Protein AF-A0A6I9W6Y2-F1 (afdb_monomer)

Solvent-accessible surface area (backbone atoms only — not comparable to full-atom values): 7248 Å² total; per-residue (Å²): 134,81,75,56,53,58,71,51,74,44,62,61,86,91,44,76,78,43,76,50,68,44,82,65,49,72,80,79,50,64,68,58,51,54,48,47,52,52,54,49,50,50,53,52,50,54,53,52,50,51,54,52,51,51,54,63,72,55,72,71,85,79,82,89,78,87,81,91,81,78,90,84,89,76,90,76,89,77,83,85,83,83,90,82,88,83,86,88,86,89,77,82,88,87,75,91,82,87,85,89,88,133

Sequence (102 aa):
MNASGVRVKIYDGEKCIHEHEATRSNGDDLKTLMQNLRDMQSNVNDFLTVLVQQRDASGGAQSNSIAQTASQSISSDSDSIEEDGEEDDKTEANETQTNPKK

Organism: NCBI:txid144034

Structure (mmCIF, N/CA/C/O backbone):
data_AF-A0A6I9W6Y2-F1
#
_entry.id   AF-A0A6I9W6Y2-F1
#
loop_
_atom_site.group_PDB
_atom_site.id
_atom_site.type_symbol
_atom_site.label_atom_id
_atom_site.label_alt_id
_atom_site.label_comp_id
_atom_site.label_asym_id
_atom_site.label_entity_id
_atom_site.label_seq_id
_atom_site.pdbx_PDB_ins_code
_atom_site.Cartn_x
_atom_site.Cartn_y
_atom_site.Cartn_z
_atom_site.occupancy
_atom_site.B_iso_or_equiv
_atom_site.auth_seq_id
_atom_site.auth_comp_id
_atom_site.auth_asym_id
_atom_site.auth_atom_id
_atom_site.pdbx_PDB_model_num
ATOM 1 N N . MET A 1 1 ? -3.508 -9.114 -23.227 1.00 42.16 1 MET A N 1
ATOM 2 C CA . MET A 1 1 ? -2.306 -8.593 -22.542 1.00 42.16 1 MET A CA 1
ATOM 3 C C . MET A 1 1 ? -2.554 -8.711 -21.052 1.00 42.16 1 MET A C 1
ATOM 5 O O . MET A 1 1 ? -3.461 -8.054 -20.554 1.00 42.16 1 MET A O 1
ATOM 9 N N . ASN A 1 2 ? -1.835 -9.606 -20.376 1.00 53.03 2 ASN A N 1
ATOM 10 C CA . ASN A 1 2 ? -1.940 -9.770 -18.929 1.00 53.03 2 ASN A CA 1
ATOM 11 C C . ASN A 1 2 ? -1.145 -8.638 -18.291 1.00 53.03 2 ASN A C 1
ATOM 13 O O . ASN A 1 2 ? 0.057 -8.529 -18.503 1.00 53.03 2 ASN A O 1
ATOM 17 N N . ALA A 1 3 ? -1.834 -7.743 -17.599 1.00 53.97 3 ALA A N 1
ATOM 18 C CA . ALA A 1 3 ? -1.185 -6.649 -16.911 1.00 53.97 3 ALA A CA 1
ATOM 19 C C . ALA A 1 3 ? -0.708 -7.126 -15.539 1.00 53.97 3 ALA A C 1
ATOM 21 O O . ALA A 1 3 ? -1.523 -7.497 -14.693 1.00 53.97 3 ALA A O 1
ATOM 22 N N . SER A 1 4 ? 0.603 -7.102 -15.336 1.00 63.28 4 SER A N 1
ATOM 23 C CA . SER A 1 4 ? 1.251 -7.458 -14.078 1.00 63.28 4 SER A CA 1
ATOM 24 C C . SER A 1 4 ? 1.281 -6.222 -13.176 1.00 63.28 4 SER A C 1
ATOM 26 O O . SER A 1 4 ? 2.171 -5.383 -13.278 1.00 63.28 4 SER A O 1
ATOM 28 N N . GLY A 1 5 ? 0.257 -6.059 -12.340 1.00 75.38 5 GLY A N 1
ATOM 29 C CA . GLY A 1 5 ? 0.208 -5.044 -11.283 1.00 75.38 5 GLY A 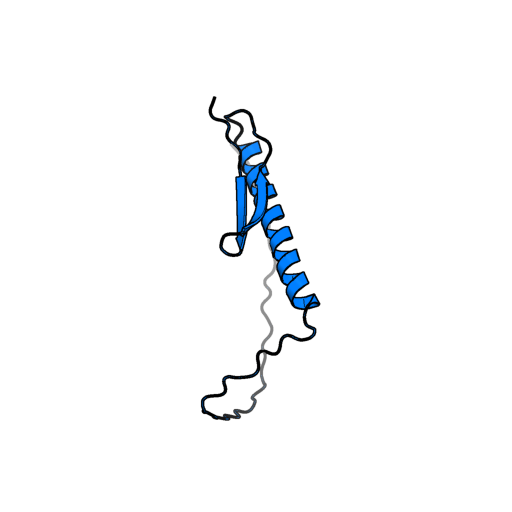CA 1
ATOM 30 C C . GLY A 1 5 ? 0.124 -5.707 -9.911 1.00 75.38 5 GLY A C 1
ATOM 31 O O . GLY A 1 5 ? -0.444 -6.792 -9.786 1.00 75.38 5 GLY A O 1
ATOM 32 N N . VAL A 1 6 ? 0.681 -5.063 -8.883 1.00 85.44 6 VAL A N 1
ATOM 33 C CA . VAL A 1 6 ? 0.537 -5.507 -7.488 1.00 85.44 6 VAL A CA 1
ATOM 34 C C . VAL A 1 6 ? -0.609 -4.725 -6.868 1.00 85.44 6 VAL A C 1
ATOM 36 O O . VAL A 1 6 ? -0.589 -3.497 -6.871 1.00 85.44 6 VAL A O 1
ATOM 39 N N . ARG A 1 7 ? -1.601 -5.429 -6.324 1.00 92.06 7 ARG A N 1
ATOM 40 C CA . ARG A 1 7 ? -2.711 -4.825 -5.588 1.00 92.06 7 ARG A CA 1
ATOM 41 C C . ARG A 1 7 ? -2.763 -5.396 -4.181 1.00 92.06 7 ARG A C 1
ATOM 43 O O . ARG A 1 7 ? -2.711 -6.611 -4.011 1.00 92.06 7 ARG A O 1
ATOM 50 N N . VAL A 1 8 ? -2.932 -4.519 -3.200 1.00 94.69 8 VAL A N 1
ATOM 51 C CA . VAL A 1 8 ? -3.180 -4.878 -1.805 1.00 94.69 8 VAL A CA 1
ATOM 52 C C . VAL A 1 8 ? -4.509 -4.290 -1.362 1.00 94.69 8 VAL A C 1
ATOM 54 O O . VAL A 1 8 ? -4.854 -3.159 -1.701 1.00 94.69 8 VAL A O 1
ATOM 57 N N . LYS A 1 9 ? -5.258 -5.083 -0.597 1.00 97.12 9 LYS A N 1
ATOM 58 C CA . LYS A 1 9 ? -6.457 -4.655 0.116 1.00 97.12 9 LYS A CA 1
ATOM 59 C C . LYS A 1 9 ? -6.344 -5.113 1.565 1.00 97.12 9 LYS A C 1
ATOM 61 O O . LYS A 1 9 ? -6.055 -6.284 1.799 1.00 97.12 9 LYS A O 1
ATOM 66 N N . ILE A 1 10 ? -6.584 -4.214 2.513 1.00 96.81 10 ILE A N 1
ATOM 67 C CA . ILE A 1 10 ? -6.651 -4.523 3.946 1.00 96.81 10 ILE A CA 1
ATOM 68 C C . ILE A 1 10 ? -8.102 -4.358 4.383 1.00 96.81 10 ILE A C 1
ATOM 70 O O . ILE A 1 10 ? -8.757 -3.367 4.042 1.00 96.81 10 ILE A O 1
ATOM 74 N N . TYR A 1 11 ? -8.598 -5.347 5.118 1.00 97.12 11 TYR A N 1
ATOM 75 C CA . TYR A 1 11 ? -9.968 -5.390 5.604 1.00 97.12 11 TYR A CA 1
ATOM 76 C C . TYR A 1 11 ? -10.001 -5.387 7.129 1.00 97.12 11 TYR A C 1
ATOM 78 O O . TYR A 1 11 ? -9.165 -6.018 7.772 1.00 97.12 11 TYR A O 1
ATOM 86 N N . ASP A 1 12 ? -11.004 -4.708 7.672 1.00 94.94 12 ASP A N 1
ATOM 87 C CA . ASP A 1 12 ? -11.467 -4.869 9.046 1.00 94.94 12 ASP A CA 1
ATOM 88 C C . ASP A 1 12 ? -12.835 -5.563 8.995 1.00 94.94 12 ASP A C 1
ATOM 90 O O . ASP A 1 12 ? -13.836 -4.981 8.558 1.00 94.94 12 ASP A O 1
ATOM 94 N N . GLY A 1 13 ? -12.846 -6.860 9.312 1.00 96.06 13 GLY A N 1
ATOM 95 C CA . GLY A 1 13 ? -13.980 -7.740 9.033 1.00 96.06 13 GLY A CA 1
ATOM 96 C C . GLY A 1 13 ? -14.315 -7.771 7.537 1.00 96.06 13 GLY A C 1
ATOM 97 O O . GLY A 1 13 ? -13.503 -8.192 6.717 1.00 96.06 13 GLY A O 1
ATOM 98 N N . GLU A 1 14 ? -15.515 -7.310 7.179 1.00 96.69 14 GLU A N 1
ATOM 99 C CA . GLU A 1 14 ? -15.993 -7.233 5.788 1.00 96.69 14 GLU A CA 1
ATOM 100 C C . GLU A 1 14 ? -15.683 -5.885 5.111 1.00 96.69 14 GLU A C 1
ATOM 102 O O . GLU A 1 14 ? -15.854 -5.728 3.900 1.00 96.69 14 GLU A O 1
ATOM 107 N N . LYS A 1 15 ? -15.224 -4.885 5.872 1.00 96.62 15 LYS A N 1
ATOM 108 C CA . LYS A 1 15 ? -15.002 -3.528 5.368 1.00 96.62 15 LYS A CA 1
ATOM 109 C C . LYS A 1 15 ? -13.579 -3.378 4.841 1.00 96.62 15 LYS A C 1
ATOM 111 O O . LYS A 1 15 ? -12.623 -3.539 5.592 1.00 96.62 15 LYS A O 1
ATOM 116 N N . CYS A 1 16 ? -13.422 -2.996 3.572 1.00 96.81 16 CYS A N 1
ATOM 117 C CA . CYS A 1 16 ? -12.117 -2.599 3.039 1.00 96.81 16 CYS A CA 1
ATOM 118 C C . CYS A 1 16 ? -11.729 -1.233 3.620 1.00 96.81 16 CYS A C 1
ATOM 120 O O . CYS A 1 16 ? -12.423 -0.241 3.391 1.00 96.81 16 CYS A O 1
ATOM 122 N N . ILE A 1 17 ? -10.649 -1.195 4.398 1.00 96.69 17 ILE A N 1
ATOM 123 C CA . ILE A 1 17 ? -10.156 0.020 5.064 1.00 96.69 17 ILE A CA 1
ATOM 124 C C . ILE A 1 17 ? -8.930 0.615 4.368 1.00 96.69 17 ILE A C 1
ATOM 126 O O . ILE A 1 17 ? -8.595 1.770 4.613 1.00 96.69 17 ILE A O 1
ATOM 130 N N . HIS A 1 18 ? -8.288 -0.154 3.485 1.00 96.88 18 HIS A N 1
ATOM 131 C CA . HIS A 1 18 ? -7.168 0.289 2.659 1.00 96.88 18 HIS A CA 1
ATOM 132 C C . HIS A 1 18 ? -7.153 -0.482 1.345 1.00 96.88 18 HIS A C 1
ATOM 134 O O . HIS A 1 18 ? -7.252 -1.709 1.348 1.00 96.88 18 HIS A O 1
ATOM 140 N N . GLU A 1 19 ? -6.988 0.219 0.230 1.00 96.12 19 GLU A N 1
ATOM 141 C CA . GLU A 1 19 ? -6.728 -0.377 -1.079 1.00 96.12 19 GLU A CA 1
ATOM 142 C C . GLU A 1 19 ? -5.630 0.427 -1.767 1.00 96.12 19 GLU A C 1
ATOM 144 O O . GLU A 1 19 ? -5.709 1.651 -1.872 1.00 96.12 19 GLU A O 1
ATOM 149 N N . HIS A 1 20 ? -4.610 -0.276 -2.248 1.00 94.00 20 HIS A N 1
ATOM 150 C CA . HIS A 1 20 ? -3.531 0.320 -3.016 1.00 94.00 20 HIS A CA 1
ATOM 151 C C . HIS A 1 20 ? -3.175 -0.583 -4.196 1.00 94.00 20 HIS A C 1
ATOM 153 O O . HIS A 1 20 ? -3.053 -1.801 -4.056 1.00 94.00 20 HIS A O 1
ATOM 159 N N . GLU A 1 21 ? -3.014 0.013 -5.374 1.00 91.44 21 GLU A N 1
ATOM 160 C CA . GLU A 1 21 ? -2.562 -0.671 -6.584 1.00 91.44 21 GLU A CA 1
ATOM 161 C C . GLU A 1 21 ? -1.328 0.050 -7.118 1.00 91.44 21 GLU A C 1
ATOM 163 O O . GLU A 1 21 ? -1.369 1.248 -7.394 1.00 91.44 21 GLU A O 1
ATOM 168 N N . ALA A 1 22 ? -0.234 -0.693 -7.262 1.00 86.38 22 ALA A N 1
ATOM 169 C CA . ALA A 1 22 ? 0.971 -0.192 -7.896 1.00 86.38 22 ALA A CA 1
ATOM 170 C C . ALA A 1 22 ? 0.741 -0.034 -9.403 1.00 86.38 22 ALA A C 1
ATOM 172 O O . ALA A 1 22 ? 0.100 -0.876 -10.044 1.00 86.38 22 ALA A O 1
ATOM 173 N N . THR A 1 23 ? 1.308 1.028 -9.978 1.00 78.75 23 THR A N 1
ATOM 174 C CA . THR A 1 23 ? 1.230 1.304 -11.414 1.00 78.75 23 THR A CA 1
ATOM 175 C C . THR A 1 23 ? 1.691 0.088 -12.217 1.00 78.75 23 THR A C 1
ATOM 177 O O . THR A 1 23 ? 2.771 -0.463 -11.990 1.00 78.75 23 THR A O 1
ATOM 180 N N . ARG A 1 24 ? 0.857 -0.332 -13.174 1.00 74.50 24 ARG A N 1
ATOM 181 C CA . ARG A 1 24 ? 1.141 -1.463 -14.064 1.00 74.50 24 ARG A CA 1
ATOM 182 C C . ARG A 1 24 ? 2.421 -1.204 -14.852 1.00 74.50 24 ARG A C 1
ATOM 184 O O . ARG A 1 24 ? 2.517 -0.199 -15.555 1.00 74.50 24 ARG A O 1
ATOM 191 N N . SER A 1 25 ? 3.369 -2.134 -14.777 1.00 67.25 25 SER A N 1
ATOM 192 C CA . SER A 1 25 ? 4.511 -2.161 -15.686 1.00 67.25 25 SER A CA 1
ATOM 193 C C . SER A 1 25 ? 4.172 -2.975 -16.934 1.00 67.25 25 SER A C 1
ATOM 195 O O . SER A 1 25 ? 3.347 -3.893 -16.900 1.00 67.25 25 SER A O 1
ATOM 197 N N . ASN A 1 26 ? 4.794 -2.628 -18.064 1.00 70.31 26 ASN A N 1
ATOM 198 C CA . ASN A 1 26 ? 4.750 -3.495 -19.237 1.00 70.31 26 ASN A CA 1
ATOM 199 C C . ASN A 1 26 ? 5.500 -4.802 -18.929 1.00 70.31 26 ASN A C 1
ATOM 201 O O . ASN A 1 26 ? 6.517 -4.803 -18.238 1.00 70.31 26 ASN A O 1
ATOM 205 N N . GLY A 1 27 ? 4.938 -5.904 -19.427 1.00 62.94 27 GLY A N 1
ATOM 206 C CA . GLY A 1 27 ? 4.878 -7.216 -18.775 1.00 62.94 27 GLY A CA 1
ATOM 207 C C . GLY A 1 27 ? 6.149 -8.001 -18.444 1.00 62.94 27 GLY A C 1
ATOM 208 O O . GLY A 1 27 ? 5.977 -9.125 -18.002 1.00 62.94 27 GLY A O 1
ATOM 209 N N . ASP A 1 28 ? 7.365 -7.464 -18.564 1.00 67.12 28 ASP A N 1
ATOM 210 C CA . ASP A 1 28 ? 8.604 -8.236 -18.337 1.00 67.12 28 ASP A CA 1
ATOM 211 C C . ASP A 1 28 ? 9.690 -7.477 -17.550 1.00 67.12 28 ASP A C 1
ATOM 213 O O . ASP A 1 28 ? 10.862 -7.855 -17.560 1.00 67.12 28 ASP A O 1
ATOM 217 N N . ASP A 1 29 ? 9.337 -6.403 -16.838 1.00 83.69 29 ASP A N 1
ATOM 218 C CA . ASP A 1 29 ? 10.310 -5.688 -16.008 1.00 83.69 29 ASP A CA 1
ATOM 219 C C . ASP A 1 29 ? 10.312 -6.185 -14.552 1.00 83.69 29 ASP A C 1
ATOM 221 O O . ASP A 1 29 ? 9.606 -5.661 -13.682 1.00 83.69 29 ASP A O 1
ATOM 225 N N . LEU A 1 30 ? 11.157 -7.187 -14.281 1.00 86.06 30 LEU A N 1
ATOM 226 C CA . LEU A 1 30 ? 11.407 -7.702 -12.931 1.00 86.06 30 LEU A CA 1
ATOM 227 C C . LEU A 1 30 ? 11.889 -6.603 -11.975 1.00 86.06 30 LEU A C 1
ATOM 229 O O . LEU A 1 30 ? 11.536 -6.621 -10.797 1.00 86.06 30 LEU A O 1
ATOM 233 N N . LYS A 1 31 ? 12.676 -5.633 -12.457 1.00 87.25 31 LYS A N 1
ATOM 234 C CA . LYS A 1 31 ? 13.181 -4.544 -11.614 1.00 87.25 31 LYS A CA 1
ATOM 235 C C . LYS A 1 31 ? 12.025 -3.671 -11.138 1.00 87.25 31 LYS A C 1
ATOM 237 O O . LYS A 1 31 ? 11.947 -3.376 -9.947 1.00 87.25 31 LYS A O 1
ATOM 242 N N . THR A 1 32 ? 11.112 -3.315 -12.039 1.00 86.31 32 THR A N 1
ATOM 243 C CA . THR A 1 32 ? 9.908 -2.561 -11.668 1.00 86.31 32 THR A CA 1
ATOM 244 C C . THR A 1 32 ? 8.992 -3.373 -10.758 1.00 86.31 32 THR A C 1
ATOM 246 O O . THR A 1 32 ? 8.484 -2.829 -9.783 1.00 86.31 32 THR A O 1
ATOM 249 N N . LEU A 1 33 ? 8.827 -4.681 -10.986 1.00 86.94 33 LEU A N 1
ATOM 250 C CA . LEU A 1 33 ? 8.047 -5.525 -10.074 1.00 86.94 33 LEU A CA 1
ATOM 251 C C . LEU A 1 33 ? 8.643 -5.540 -8.659 1.00 86.94 33 LEU A C 1
ATOM 253 O O . LEU A 1 33 ? 7.921 -5.350 -7.684 1.00 86.94 33 LEU A O 1
ATOM 257 N N . MET A 1 34 ? 9.957 -5.729 -8.541 1.00 90.44 34 MET A N 1
ATOM 258 C CA . MET A 1 34 ? 10.646 -5.723 -7.249 1.00 90.44 34 MET A CA 1
ATOM 259 C C . MET A 1 34 ? 10.528 -4.372 -6.542 1.00 90.44 34 MET A C 1
ATOM 261 O O . MET A 1 34 ? 10.365 -4.340 -5.323 1.00 90.44 34 MET A O 1
ATOM 265 N N . GLN A 1 35 ? 10.590 -3.268 -7.288 1.00 89.56 35 GLN A N 1
ATOM 266 C CA . GLN A 1 35 ? 10.374 -1.938 -6.726 1.00 89.56 35 GLN A CA 1
ATOM 267 C C . GLN A 1 35 ? 8.931 -1.772 -6.238 1.00 89.56 35 GLN A C 1
ATOM 269 O O . GLN A 1 35 ? 8.727 -1.450 -5.074 1.00 89.56 35 GLN A O 1
ATOM 274 N N . ASN A 1 36 ? 7.947 -2.114 -7.072 1.00 89.38 36 ASN A N 1
ATOM 275 C CA . ASN A 1 36 ? 6.529 -2.065 -6.716 1.00 89.38 36 ASN A CA 1
ATOM 276 C C . ASN A 1 36 ? 6.218 -2.888 -5.457 1.00 89.38 36 ASN A C 1
ATOM 278 O O . ASN A 1 36 ? 5.410 -2.470 -4.634 1.00 89.38 36 ASN A O 1
ATOM 282 N N . LEU A 1 37 ? 6.857 -4.050 -5.285 1.00 91.38 37 LEU A N 1
ATOM 283 C CA . LEU A 1 37 ? 6.700 -4.875 -4.085 1.00 91.38 37 LEU A CA 1
ATOM 284 C C . LEU A 1 37 ? 7.268 -4.197 -2.831 1.00 91.38 37 LEU A C 1
ATOM 286 O O . LEU A 1 37 ? 6.624 -4.239 -1.785 1.00 91.38 37 LEU A O 1
ATOM 290 N N . ARG A 1 38 ? 8.439 -3.556 -2.925 1.00 94.12 38 ARG A N 1
ATOM 291 C CA . ARG A 1 38 ? 9.031 -2.804 -1.804 1.00 94.12 38 ARG A CA 1
ATOM 292 C C . ARG A 1 38 ? 8.188 -1.590 -1.439 1.00 94.12 38 ARG A C 1
ATOM 294 O O . ARG A 1 38 ? 7.916 -1.379 -0.264 1.00 94.12 38 ARG A O 1
ATOM 301 N N . ASP A 1 39 ? 7.732 -0.844 -2.439 1.00 92.06 39 ASP A N 1
ATOM 302 C CA . ASP A 1 39 ? 6.883 0.331 -2.234 1.00 92.06 39 ASP A CA 1
ATOM 303 C C . ASP A 1 39 ? 5.561 -0.071 -1.574 1.00 92.06 39 ASP A C 1
ATOM 305 O O . ASP A 1 39 ? 5.117 0.558 -0.615 1.00 92.06 39 ASP A O 1
ATOM 309 N N . MET A 1 40 ? 4.968 -1.177 -2.030 1.00 93.44 40 MET A N 1
ATOM 310 C CA . MET A 1 40 ? 3.758 -1.733 -1.434 1.00 93.44 40 MET A CA 1
ATOM 311 C C . MET A 1 40 ? 3.987 -2.181 0.014 1.00 93.44 40 MET A C 1
ATOM 313 O O . MET A 1 40 ? 3.146 -1.929 0.873 1.00 93.44 40 MET A O 1
ATOM 317 N N . GLN A 1 41 ? 5.125 -2.816 0.306 1.00 95.75 41 GLN A N 1
ATOM 318 C CA . GLN A 1 41 ? 5.488 -3.208 1.667 1.00 95.75 41 GLN A CA 1
ATOM 319 C C . GLN A 1 41 ? 5.602 -1.987 2.588 1.00 95.75 41 GLN A C 1
ATOM 321 O O . GLN A 1 41 ? 5.016 -1.988 3.669 1.00 95.75 41 GLN A O 1
ATOM 326 N N . SER A 1 42 ? 6.319 -0.944 2.162 1.00 96.94 42 SER A N 1
ATOM 327 C CA . SER A 1 42 ? 6.416 0.310 2.913 1.00 96.94 42 SER A CA 1
ATOM 328 C C . SER A 1 42 ? 5.042 0.941 3.125 1.00 96.94 42 SER A C 1
ATOM 330 O O . SER A 1 42 ? 4.700 1.268 4.254 1.00 96.94 42 SER A O 1
ATOM 332 N N . ASN A 1 43 ? 4.209 1.010 2.083 1.00 95.94 43 ASN A N 1
ATOM 333 C CA . ASN A 1 43 ? 2.863 1.573 2.173 1.00 95.94 43 ASN A CA 1
ATOM 334 C C . ASN A 1 43 ? 1.968 0.838 3.186 1.00 95.94 43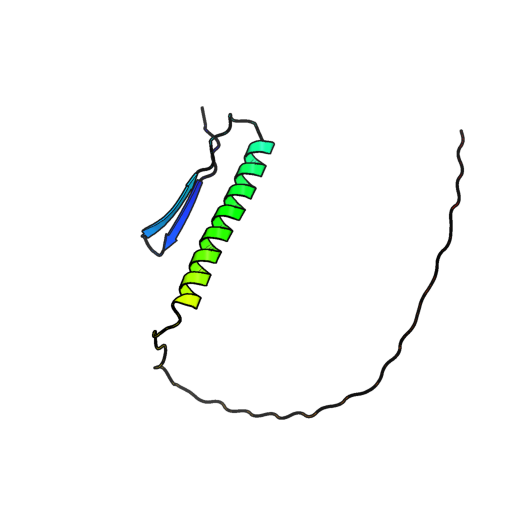 ASN A C 1
ATOM 336 O O . ASN A 1 43 ? 1.257 1.475 3.963 1.00 95.94 43 ASN A O 1
ATOM 340 N N . VAL A 1 44 ? 2.011 -0.498 3.194 1.00 97.06 44 VAL A N 1
ATOM 341 C CA . VAL A 1 44 ? 1.278 -1.315 4.171 1.00 97.06 44 VAL A CA 1
ATOM 342 C C . VAL A 1 44 ? 1.800 -1.069 5.583 1.00 97.06 44 VAL A C 1
ATOM 344 O O . VAL A 1 44 ? 0.999 -0.896 6.498 1.00 97.06 44 VAL A O 1
ATOM 347 N N . ASN A 1 45 ? 3.121 -1.027 5.765 1.00 98.00 45 ASN A N 1
ATOM 348 C CA . ASN A 1 45 ? 3.720 -0.764 7.069 1.00 98.00 45 ASN A CA 1
ATOM 349 C C . ASN A 1 45 ? 3.313 0.610 7.601 1.00 98.00 45 ASN A C 1
ATOM 351 O O . ASN A 1 45 ? 2.828 0.689 8.724 1.00 98.00 45 ASN A O 1
ATOM 355 N N . ASP A 1 46 ? 3.425 1.658 6.785 1.00 97.44 46 ASP A N 1
ATOM 356 C CA . ASP A 1 46 ? 3.036 3.018 7.161 1.00 97.44 46 ASP A CA 1
ATOM 357 C C . ASP A 1 46 ? 1.561 3.072 7.577 1.00 97.44 46 ASP A C 1
ATOM 359 O O . ASP A 1 46 ? 1.220 3.630 8.622 1.00 97.44 46 ASP A O 1
ATOM 363 N N . PHE A 1 47 ? 0.679 2.432 6.801 1.00 97.25 47 PHE A N 1
ATOM 364 C CA . PHE A 1 47 ? -0.745 2.363 7.117 1.00 97.25 47 PHE A CA 1
ATOM 365 C C . PHE A 1 47 ? -1.009 1.661 8.458 1.00 97.25 47 PHE A C 1
ATOM 367 O O . PHE A 1 47 ? -1.729 2.190 9.307 1.00 97.25 47 PHE A O 1
ATOM 374 N N . LEU A 1 48 ? -0.408 0.490 8.682 1.00 96.38 48 LEU A N 1
ATOM 375 C CA . LEU A 1 48 ? -0.569 -0.252 9.935 1.00 96.38 48 LEU A CA 1
ATOM 376 C C . LEU A 1 48 ? 0.028 0.506 11.128 1.00 96.38 48 LEU A C 1
ATOM 378 O O . LEU A 1 48 ? -0.572 0.519 12.201 1.00 96.38 48 LEU A O 1
ATOM 382 N N . THR A 1 49 ? 1.165 1.180 10.947 1.00 97.50 49 THR A N 1
ATOM 383 C CA . THR A 1 49 ? 1.765 2.044 11.968 1.00 97.50 49 THR A CA 1
ATOM 384 C C . THR A 1 49 ? 0.815 3.170 12.363 1.00 97.50 49 THR A C 1
ATOM 386 O O . THR A 1 49 ? 0.618 3.395 13.557 1.00 97.50 49 THR A O 1
ATOM 389 N N . VAL A 1 50 ? 0.165 3.829 11.398 1.00 96.44 50 VAL A N 1
ATOM 390 C CA . VAL A 1 50 ? -0.846 4.860 11.683 1.00 96.44 50 VAL A CA 1
ATOM 391 C C . VAL A 1 50 ? -2.017 4.283 12.482 1.00 96.44 50 VAL A C 1
ATOM 393 O O . VAL A 1 50 ? -2.458 4.913 13.441 1.00 96.44 50 VAL A O 1
ATOM 396 N N . LEU A 1 51 ? -2.504 3.084 12.147 1.00 94.62 51 LEU A N 1
ATOM 397 C CA . LEU A 1 51 ? -3.592 2.448 12.901 1.00 94.62 51 LEU A CA 1
ATOM 398 C C . LEU A 1 51 ? -3.206 2.145 14.355 1.00 94.62 51 LEU A C 1
ATOM 400 O O . LEU A 1 51 ? -4.000 2.386 15.265 1.00 94.62 51 LEU A O 1
ATOM 404 N N . VAL A 1 52 ? -1.989 1.647 14.588 1.00 93.88 52 VAL A N 1
ATOM 405 C CA . VAL A 1 52 ? -1.482 1.390 15.946 1.00 93.88 52 VAL A CA 1
ATOM 406 C C . VAL A 1 52 ? -1.361 2.699 16.726 1.00 93.88 52 VAL A C 1
ATOM 408 O O . VAL A 1 52 ? -1.887 2.807 17.831 1.00 93.88 52 VAL A O 1
ATOM 411 N N . GLN A 1 53 ? -0.774 3.733 16.122 1.00 94.75 53 GLN A N 1
ATOM 412 C CA . GLN A 1 53 ? -0.634 5.044 16.759 1.00 94.75 53 GLN A CA 1
ATOM 413 C C . GLN A 1 53 ? -1.986 5.678 17.103 1.00 94.75 53 GLN A C 1
ATOM 415 O O . GLN A 1 53 ? -2.131 6.269 18.170 1.00 94.75 53 GLN A O 1
ATOM 420 N N . GLN A 1 54 ? -2.994 5.546 16.235 1.00 90.88 54 GLN A N 1
ATOM 421 C CA . GLN A 1 54 ? -4.348 6.030 16.516 1.00 90.88 54 GLN A CA 1
ATOM 422 C C . GLN A 1 54 ? -4.986 5.302 17.702 1.00 90.88 54 GLN A C 1
ATOM 424 O O . GLN A 1 54 ? -5.670 5.938 18.503 1.00 90.88 54 GLN A O 1
ATOM 429 N N . ARG A 1 55 ? -4.750 3.994 17.850 1.00 88.00 55 ARG A N 1
ATOM 430 C CA . ARG A 1 55 ? -5.223 3.227 19.009 1.00 88.00 55 ARG A CA 1
ATOM 431 C C . ARG A 1 55 ? -4.587 3.727 20.305 1.00 88.00 55 ARG A C 1
ATOM 433 O O . ARG A 1 55 ? -5.305 3.941 21.279 1.00 88.00 55 ARG A O 1
ATOM 440 N N . ASP A 1 56 ? -3.276 3.937 20.301 1.00 82.31 56 ASP A N 1
ATOM 441 C CA . ASP A 1 56 ? -2.534 4.365 21.490 1.00 82.31 56 ASP A CA 1
ATOM 442 C C . ASP A 1 56 ? -2.859 5.821 21.867 1.00 82.31 56 ASP A C 1
ATOM 444 O O . ASP A 1 56 ? -3.032 6.143 23.043 1.00 82.31 56 ASP A O 1
ATOM 448 N N . ALA A 1 57 ? -3.048 6.696 20.873 1.00 74.12 57 ALA A N 1
ATOM 449 C CA . ALA A 1 57 ? -3.503 8.074 21.073 1.00 74.12 57 ALA A CA 1
ATOM 450 C C . ALA A 1 57 ? -4.975 8.161 21.519 1.00 74.12 57 ALA A C 1
ATOM 452 O O . ALA A 1 57 ? -5.357 9.092 22.227 1.00 74.12 57 ALA A O 1
ATOM 453 N N . SER A 1 58 ? -5.799 7.177 21.147 1.00 71.50 58 SER A N 1
ATOM 454 C CA . SER A 1 58 ? -7.184 7.031 21.608 1.00 71.50 58 SER A CA 1
ATOM 455 C C . SER A 1 58 ? -7.289 6.405 23.010 1.00 71.50 58 SER A C 1
ATOM 457 O O . SER A 1 58 ? -8.396 6.091 23.453 1.00 71.50 58 SER A O 1
ATOM 459 N N . GLY A 1 59 ? -6.172 6.254 23.738 1.00 59.78 59 GLY A N 1
ATOM 460 C CA . GLY A 1 59 ? -6.067 5.753 25.116 1.00 59.78 59 GLY A CA 1
ATOM 461 C C . GLY A 1 59 ? -6.740 6.608 26.205 1.00 59.78 59 GLY A C 1
ATOM 462 O O . GLY A 1 59 ? -6.277 6.635 27.342 1.00 59.78 59 GLY A O 1
ATOM 463 N N . GLY A 1 60 ? -7.842 7.290 25.891 1.00 57.16 60 GLY A N 1
ATOM 464 C CA . GLY A 1 60 ? -8.759 7.894 26.849 1.00 57.16 60 GLY A CA 1
ATOM 465 C C . GLY A 1 60 ? -10.108 7.175 26.818 1.00 57.16 60 GLY A C 1
ATOM 466 O O . GLY A 1 60 ? -10.929 7.448 25.952 1.00 57.16 60 GLY A O 1
ATOM 467 N N . ALA A 1 61 ? -10.347 6.306 27.803 1.00 53.44 61 ALA A N 1
ATOM 468 C CA . ALA A 1 61 ? -11.639 5.688 28.128 1.00 53.44 61 ALA A CA 1
ATOM 469 C C . ALA A 1 61 ? -12.180 4.595 27.178 1.00 53.44 61 ALA A C 1
ATOM 471 O O . ALA A 1 61 ? -13.276 4.706 26.636 1.00 53.44 61 ALA A O 1
ATOM 472 N N . GLN A 1 62 ? -11.516 3.437 27.125 1.00 53.66 62 GLN A N 1
ATOM 473 C CA . GLN A 1 62 ? -12.257 2.175 27.011 1.00 53.66 62 GLN A CA 1
ATOM 474 C C . GLN A 1 62 ? -11.773 1.184 28.068 1.00 53.66 62 GLN A C 1
ATOM 476 O O . GLN A 1 62 ? -10.744 0.523 27.960 1.00 53.66 62 GLN A O 1
ATOM 481 N N . SER A 1 63 ? -12.540 1.183 29.153 1.00 47.78 63 SER A N 1
ATOM 482 C CA . SER A 1 63 ? -12.478 0.273 30.282 1.00 47.78 63 SER A CA 1
ATOM 483 C C . SER A 1 63 ? -12.611 -1.179 29.810 1.00 47.78 63 SER A C 1
ATOM 485 O O . SER A 1 63 ? -13.712 -1.627 29.510 1.00 47.78 63 SER A O 1
ATOM 487 N N . ASN A 1 64 ? -11.510 -1.930 29.805 1.00 49.38 64 ASN A N 1
ATOM 488 C CA . ASN A 1 64 ? -11.547 -3.391 29.893 1.00 49.38 64 ASN A CA 1
ATOM 489 C C . ASN A 1 64 ? -11.355 -3.793 31.362 1.00 49.38 64 ASN A C 1
ATOM 491 O O . ASN A 1 64 ? -10.378 -4.431 31.740 1.00 49.38 64 ASN A O 1
ATOM 495 N N . SER A 1 65 ? -12.298 -3.371 32.205 1.00 49.81 65 SER A N 1
ATOM 496 C CA . SER A 1 65 ? -12.544 -3.961 33.518 1.00 49.81 65 SER A CA 1
ATOM 497 C C . SER A 1 65 ? -13.922 -4.609 33.469 1.00 49.81 65 SER A C 1
ATOM 499 O O . SER A 1 65 ? -14.921 -3.903 33.360 1.00 49.81 65 SER A O 1
ATOM 501 N N . ILE A 1 66 ? -13.939 -5.944 33.458 1.00 51.00 66 ILE A N 1
ATOM 502 C CA . ILE A 1 66 ? -14.815 -6.872 34.201 1.00 51.00 66 ILE A CA 1
ATOM 503 C C . ILE A 1 66 ? -14.693 -8.244 33.517 1.00 51.00 66 ILE A C 1
ATOM 505 O O . ILE A 1 66 ? -15.410 -8.565 32.575 1.00 51.00 66 ILE A O 1
ATOM 509 N N . ALA A 1 67 ? -13.740 -9.037 34.006 1.00 45.09 67 ALA A N 1
ATOM 5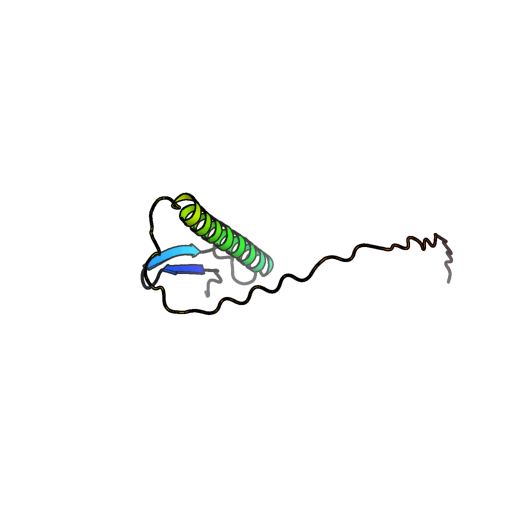10 C CA . ALA A 1 67 ? -13.854 -10.484 34.196 1.00 45.09 67 ALA A CA 1
ATOM 511 C C . ALA A 1 67 ? -12.677 -10.938 35.081 1.00 45.09 67 ALA A C 1
ATOM 513 O O . ALA A 1 67 ? -11.695 -11.514 34.621 1.00 45.09 67 ALA A O 1
ATOM 514 N N . GLN A 1 68 ? -12.762 -10.610 36.374 1.00 49.47 68 GLN A N 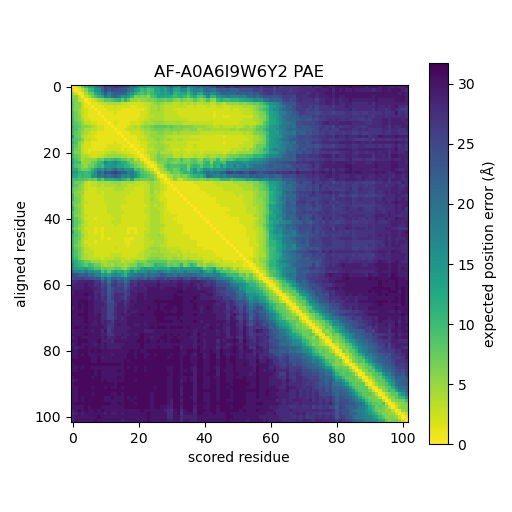1
ATOM 515 C CA . GLN A 1 68 ? -12.029 -11.320 37.420 1.00 49.47 68 GLN A CA 1
ATOM 516 C C . GLN A 1 68 ? -12.629 -12.721 37.577 1.00 49.47 68 GLN A C 1
ATOM 518 O O . GLN A 1 68 ? -13.778 -12.826 37.986 1.00 49.47 68 GLN A O 1
ATOM 523 N N . THR A 1 69 ? -11.832 -13.757 37.321 1.00 48.28 69 THR A N 1
ATOM 524 C CA . THR A 1 69 ? -11.842 -15.095 37.955 1.00 48.28 69 THR A CA 1
ATOM 525 C C . THR A 1 69 ? -10.602 -15.816 37.408 1.00 48.28 69 THR A C 1
ATOM 527 O O . THR A 1 69 ? -10.476 -15.908 36.196 1.00 48.28 69 THR A O 1
ATOM 530 N N . ALA A 1 70 ? -9.635 -16.352 38.145 1.00 51.69 70 ALA A N 1
ATOM 531 C CA . ALA A 1 70 ? -9.451 -16.552 39.568 1.00 51.69 70 ALA A CA 1
ATOM 532 C C . ALA A 1 70 ? -7.944 -16.790 39.828 1.00 51.69 70 ALA A C 1
ATOM 534 O O . ALA A 1 70 ? -7.264 -17.405 39.015 1.00 51.69 70 ALA A O 1
ATOM 535 N N . SER A 1 71 ? -7.465 -16.286 40.965 1.00 51.50 71 SER A N 1
ATOM 536 C CA . SER A 1 71 ? -6.440 -16.858 41.852 1.00 51.50 71 SER A CA 1
ATOM 537 C C . SER A 1 71 ? -5.276 -17.675 41.263 1.00 51.50 71 SER A C 1
ATOM 539 O O . SER A 1 71 ? -5.449 -18.850 40.963 1.00 51.50 71 SER A O 1
ATOM 541 N N . GLN A 1 72 ? -4.052 -17.140 41.346 1.00 48.91 72 GLN A N 1
ATOM 542 C CA . GLN A 1 72 ? -2.978 -17.785 42.123 1.00 48.91 72 GLN A CA 1
ATOM 543 C C . GLN A 1 72 ? -1.797 -16.832 42.330 1.00 48.91 72 GLN A C 1
ATOM 545 O O . GLN A 1 72 ? -1.028 -16.523 41.426 1.00 48.91 72 GLN A O 1
ATOM 550 N N . SER A 1 73 ? -1.684 -16.367 43.568 1.00 57.62 73 SER A N 1
ATOM 551 C CA . SER A 1 73 ? -0.517 -15.705 44.125 1.00 57.62 73 SER A CA 1
ATOM 552 C C . SER A 1 73 ? 0.562 -16.755 44.385 1.00 57.62 73 SER A C 1
ATOM 554 O O . SER A 1 73 ? 0.328 -17.676 45.163 1.00 57.62 73 SER A O 1
ATOM 556 N N . ILE A 1 74 ? 1.748 -16.584 43.809 1.00 57.53 74 ILE A N 1
ATOM 557 C CA . ILE A 1 74 ? 2.996 -17.081 44.394 1.00 57.53 74 ILE A CA 1
ATOM 558 C C . ILE A 1 74 ? 4.055 -16.000 44.206 1.00 57.53 74 ILE A C 1
ATOM 560 O O . ILE A 1 74 ? 4.588 -15.786 43.123 1.00 57.53 74 ILE A O 1
ATOM 564 N N . SER A 1 75 ? 4.282 -15.278 45.300 1.00 60.03 75 SER A N 1
ATOM 565 C CA . SER A 1 75 ? 5.504 -14.530 45.553 1.00 60.03 75 SER A CA 1
ATOM 566 C C . SER A 1 75 ? 6.638 -15.549 45.688 1.00 60.03 75 SER A C 1
ATOM 568 O O . SER A 1 75 ? 6.541 -16.521 46.439 1.00 60.03 75 SER A O 1
ATOM 570 N N . SER A 1 76 ? 7.695 -15.361 44.911 1.00 50.66 76 SER A N 1
ATOM 571 C CA . SER A 1 76 ? 9.015 -15.879 45.240 1.00 50.66 76 SER A CA 1
ATOM 572 C C . SER A 1 76 ? 9.994 -14.748 45.005 1.00 50.66 76 SER A C 1
ATOM 574 O O . SER A 1 76 ? 10.420 -14.493 43.882 1.00 50.66 76 SER A O 1
ATOM 576 N N . ASP A 1 77 ? 10.265 -14.043 46.099 1.00 59.88 77 ASP A N 1
ATOM 577 C CA . ASP A 1 77 ? 11.511 -13.327 46.302 1.00 59.88 77 ASP A CA 1
ATOM 578 C C . ASP A 1 77 ? 12.659 -14.328 46.118 1.00 59.88 77 ASP A C 1
ATOM 580 O O . ASP A 1 77 ? 12.676 -15.384 46.753 1.00 59.88 77 ASP A O 1
ATOM 584 N N . SER A 1 78 ? 13.609 -14.023 45.238 1.00 51.91 78 SER A N 1
ATOM 585 C CA . SER A 1 78 ? 14.925 -14.650 45.298 1.00 51.91 78 SER A CA 1
ATOM 586 C C . SER A 1 78 ? 15.975 -13.593 45.015 1.00 51.91 78 SER A C 1
ATOM 588 O O . SER A 1 78 ? 16.091 -13.081 43.902 1.00 51.91 78 SER A O 1
ATOM 590 N 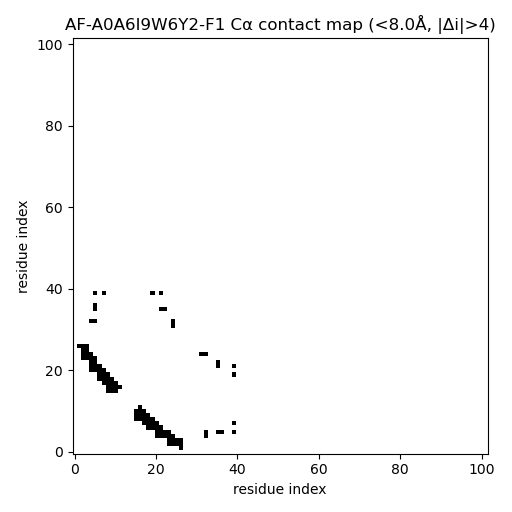N . ASP A 1 79 ? 16.688 -13.280 46.088 1.00 53.19 79 ASP A N 1
ATOM 591 C CA . ASP A 1 79 ? 17.783 -12.337 46.203 1.00 53.19 79 ASP A CA 1
ATOM 592 C C . ASP A 1 79 ? 18.932 -12.596 45.217 1.00 53.19 79 ASP A C 1
ATOM 594 O O . ASP A 1 79 ? 19.380 -13.724 45.018 1.00 53.19 79 ASP A O 1
ATOM 598 N N . SER A 1 80 ? 19.388 -11.489 44.632 1.00 57.53 80 SER A N 1
ATOM 599 C CA . SER A 1 80 ? 20.774 -11.013 44.542 1.00 57.53 80 SER A CA 1
ATOM 600 C C . SER A 1 80 ? 21.932 -12.014 44.695 1.00 57.53 80 SER A C 1
ATOM 602 O O . SER A 1 80 ? 22.139 -12.581 45.767 1.00 57.53 80 SER A O 1
ATOM 604 N N . ILE A 1 81 ? 22.812 -12.042 43.687 1.00 57.62 81 ILE A N 1
ATOM 605 C CA . ILE A 1 81 ? 24.266 -12.059 43.906 1.00 57.62 81 ILE A CA 1
ATOM 606 C C . ILE A 1 81 ? 24.982 -11.313 42.760 1.00 57.62 81 ILE A C 1
ATOM 608 O O . ILE A 1 81 ? 24.738 -11.584 41.585 1.00 57.62 81 ILE A O 1
ATOM 612 N N . GLU A 1 82 ? 25.794 -10.319 43.130 1.00 50.72 82 GLU A N 1
ATOM 613 C CA . GLU A 1 82 ? 26.795 -9.633 42.295 1.00 50.72 82 GLU A CA 1
ATOM 614 C C . GLU A 1 82 ? 28.151 -10.382 42.360 1.00 50.72 82 GLU A C 1
ATOM 616 O O . GLU A 1 82 ? 28.283 -11.304 43.161 1.00 50.72 82 GLU A O 1
ATOM 621 N N . GLU A 1 83 ? 29.142 -9.915 41.579 1.00 45.91 83 GLU A N 1
ATOM 622 C CA . GLU A 1 83 ? 30.553 -10.371 41.442 1.00 45.91 83 GLU A CA 1
ATOM 623 C C . GLU A 1 83 ? 30.782 -11.611 40.546 1.00 45.91 83 GLU A C 1
ATOM 625 O O . GLU A 1 83 ? 30.032 -12.577 40.591 1.00 45.91 83 GLU A O 1
ATOM 630 N N . ASP A 1 84 ? 31.782 -11.686 39.662 1.00 40.78 84 ASP A N 1
ATOM 631 C CA . ASP A 1 84 ? 33.039 -10.941 39.490 1.00 40.78 84 ASP A CA 1
ATOM 632 C C . ASP A 1 84 ? 33.502 -11.057 38.017 1.00 40.78 84 ASP A C 1
ATOM 634 O O . ASP A 1 84 ? 33.035 -11.930 37.278 1.00 40.78 84 ASP A O 1
ATOM 638 N N . GLY A 1 85 ? 34.368 -10.144 37.578 1.00 43.03 85 GLY A N 1
ATOM 639 C CA . GLY A 1 85 ? 34.769 -9.955 36.186 1.00 43.03 85 GLY A CA 1
ATOM 640 C C . GLY A 1 85 ? 35.834 -10.907 35.640 1.00 43.03 85 GLY A C 1
ATOM 641 O O . GLY A 1 85 ? 36.371 -11.753 36.338 1.00 43.03 85 GLY A O 1
ATOM 642 N N . GLU A 1 86 ? 36.138 -10.717 34.355 1.00 49.28 86 GLU A N 1
ATOM 643 C CA . GLU A 1 86 ? 37.499 -10.726 33.809 1.00 49.28 86 GLU A CA 1
ATOM 644 C C . GLU A 1 86 ? 37.470 -10.105 32.399 1.00 49.28 86 GLU A C 1
ATOM 646 O O . GLU A 1 86 ? 36.703 -10.502 31.518 1.00 49.28 86 GLU A O 1
ATOM 651 N N . GLU A 1 87 ? 38.264 -9.047 32.241 1.00 46.16 87 GLU A N 1
ATOM 652 C CA . GLU A 1 87 ? 38.674 -8.470 30.965 1.00 46.16 87 GLU A CA 1
ATOM 653 C C . GLU A 1 87 ? 39.723 -9.378 30.291 1.00 46.16 87 GLU A C 1
ATOM 655 O O . GLU A 1 87 ? 40.378 -10.173 30.956 1.00 46.16 87 GLU A O 1
ATOM 660 N N . ASP A 1 88 ? 39.946 -9.122 28.997 1.00 38.81 88 ASP A N 1
ATOM 661 C CA . ASP A 1 88 ? 41.150 -9.440 28.207 1.00 38.81 88 ASP A CA 1
ATOM 662 C C . ASP A 1 88 ? 41.100 -10.698 27.310 1.00 38.81 88 ASP A C 1
ATOM 664 O O . ASP A 1 88 ? 41.097 -11.835 27.763 1.00 38.81 88 ASP A O 1
ATOM 668 N N . ASP A 1 89 ? 41.091 -10.479 25.989 1.00 42.75 89 ASP A N 1
ATOM 669 C CA . ASP A 1 89 ? 42.297 -10.757 25.196 1.00 42.75 89 ASP A CA 1
ATOM 670 C C . ASP A 1 89 ? 42.228 -10.036 23.835 1.00 42.75 89 ASP A C 1
ATOM 672 O O . ASP A 1 89 ? 41.367 -10.285 22.981 1.00 42.75 89 ASP A O 1
ATOM 676 N N . LYS A 1 90 ? 43.159 -9.099 23.653 1.00 48.88 90 LYS A N 1
ATOM 677 C CA . LYS A 1 90 ? 43.551 -8.512 22.373 1.00 48.88 90 LYS A CA 1
ATOM 678 C C . LYS A 1 90 ? 44.596 -9.404 21.700 1.00 48.88 90 LYS A C 1
ATOM 680 O O . LYS A 1 90 ? 45.703 -9.535 22.199 1.00 48.88 90 LYS A O 1
ATOM 685 N N . THR A 1 91 ? 44.359 -9.771 20.445 1.00 47.97 91 THR A N 1
ATOM 686 C CA . THR A 1 91 ? 45.441 -9.936 19.451 1.00 47.97 91 THR A CA 1
ATOM 687 C C . THR A 1 91 ? 44.990 -9.249 18.153 1.00 47.97 91 THR A C 1
ATOM 689 O O . THR A 1 91 ? 43.980 -9.618 17.562 1.00 47.97 91 THR A O 1
ATOM 692 N N . GLU A 1 92 ? 45.467 -8.036 17.833 1.00 43.44 92 GLU A N 1
ATOM 693 C CA . GLU A 1 92 ? 46.746 -7.716 17.151 1.00 43.44 92 GLU A CA 1
ATOM 694 C C . GLU A 1 92 ? 46.921 -8.591 15.891 1.00 43.44 92 GLU A C 1
ATOM 696 O O . GLU A 1 92 ? 47.110 -9.798 15.974 1.00 43.44 92 GLU A O 1
ATOM 701 N N . ALA A 1 93 ? 46.594 -8.075 14.702 1.00 43.22 93 ALA A N 1
ATOM 702 C CA . ALA A 1 93 ? 47.488 -7.293 13.837 1.00 43.22 93 ALA A CA 1
ATOM 703 C C . ALA A 1 93 ? 48.658 -8.122 13.275 1.00 43.22 93 ALA A C 1
ATOM 705 O O . ALA A 1 93 ? 49.564 -8.470 14.018 1.00 43.22 93 ALA A O 1
ATOM 706 N N . ASN A 1 94 ? 48.606 -8.401 11.963 1.00 41.34 94 ASN A N 1
ATOM 707 C CA . ASN A 1 94 ? 49.717 -8.513 10.993 1.00 41.34 94 ASN A CA 1
ATOM 708 C C . ASN A 1 94 ? 49.404 -9.558 9.918 1.00 41.34 94 ASN A C 1
ATOM 710 O O . ASN A 1 94 ? 48.791 -10.578 10.188 1.00 41.34 94 ASN A O 1
ATOM 714 N N . GLU A 1 95 ? 49.867 -9.473 8.682 1.00 44.53 95 GLU A N 1
ATOM 715 C CA . GLU A 1 95 ? 50.416 -8.418 7.841 1.00 44.53 95 GLU A CA 1
ATOM 716 C C . GLU A 1 95 ? 50.444 -9.072 6.451 1.00 44.53 95 GLU A C 1
ATOM 718 O O . GLU A 1 95 ? 50.697 -10.266 6.304 1.00 44.53 95 GLU A O 1
ATOM 723 N N . THR A 1 96 ? 50.139 -8.276 5.438 1.00 50.47 96 THR A N 1
ATOM 724 C CA . THR A 1 96 ? 50.717 -8.296 4.092 1.00 50.47 96 THR A CA 1
ATOM 725 C C . THR A 1 96 ? 51.670 -9.453 3.744 1.00 50.47 96 THR A C 1
ATOM 727 O O . THR A 1 96 ? 52.789 -9.504 4.245 1.00 50.47 96 THR A O 1
ATOM 730 N N . GLN A 1 97 ? 51.344 -10.238 2.710 1.00 50.00 97 GLN A N 1
ATOM 731 C CA . GLN A 1 97 ? 52.378 -10.594 1.734 1.00 50.00 97 GLN A CA 1
ATOM 732 C C . GLN A 1 97 ? 51.829 -10.844 0.327 1.00 50.00 97 GLN A C 1
ATOM 734 O O . GLN A 1 97 ? 50.990 -11.700 0.059 1.00 50.00 97 GLN A O 1
ATOM 739 N N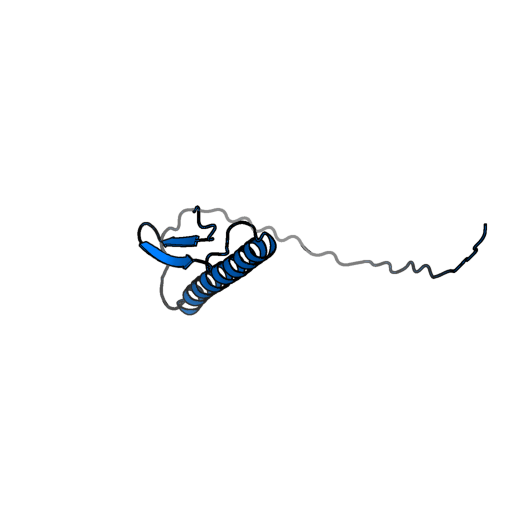 . THR A 1 98 ? 52.347 -10.016 -0.568 1.00 59.59 98 THR A N 1
ATOM 740 C CA . THR A 1 98 ? 52.274 -10.045 -2.019 1.00 59.59 98 THR A CA 1
ATOM 741 C C . THR A 1 98 ? 53.047 -11.239 -2.587 1.00 59.59 98 THR A C 1
ATOM 743 O O . THR A 1 98 ? 54.101 -11.600 -2.068 1.00 59.59 98 THR A O 1
ATOM 746 N N . ASN A 1 99 ? 52.612 -11.777 -3.732 1.00 49.19 99 ASN A N 1
ATOM 747 C CA . ASN A 1 99 ? 53.496 -11.810 -4.903 1.00 49.19 99 ASN A CA 1
ATOM 748 C C . ASN A 1 99 ? 52.779 -12.167 -6.219 1.00 49.19 99 ASN A C 1
ATOM 750 O O . ASN A 1 99 ? 51.891 -13.019 -6.232 1.00 49.19 99 ASN A O 1
ATOM 754 N N . PRO A 1 100 ? 53.205 -11.557 -7.341 1.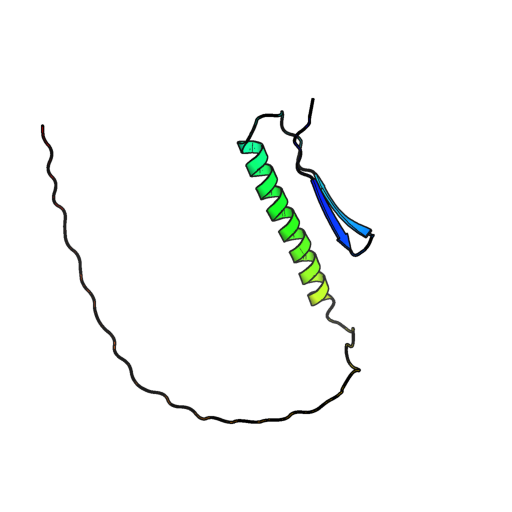00 67.81 100 PRO A N 1
ATOM 755 C CA . PRO A 1 100 ? 52.802 -11.922 -8.689 1.00 67.81 100 PRO A CA 1
ATOM 756 C C . PRO A 1 100 ? 53.805 -12.889 -9.345 1.00 67.81 100 PRO A C 1
ATOM 758 O O . PRO A 1 100 ? 54.987 -12.894 -8.998 1.00 67.81 100 PRO A O 1
ATOM 761 N N . LYS A 1 101 ? 53.317 -13.609 -10.366 1.00 54.09 101 LYS A N 1
ATOM 762 C CA . LYS A 1 101 ? 53.968 -14.017 -11.636 1.00 54.09 101 LYS A CA 1
ATOM 763 C C . LYS A 1 101 ? 53.645 -15.467 -12.004 1.00 54.09 101 LYS A C 1
ATOM 765 O O . LYS A 1 101 ? 54.142 -16.395 -11.373 1.00 54.09 101 LYS A O 1
ATOM 770 N N . LYS A 1 102 ? 52.995 -15.639 -13.153 1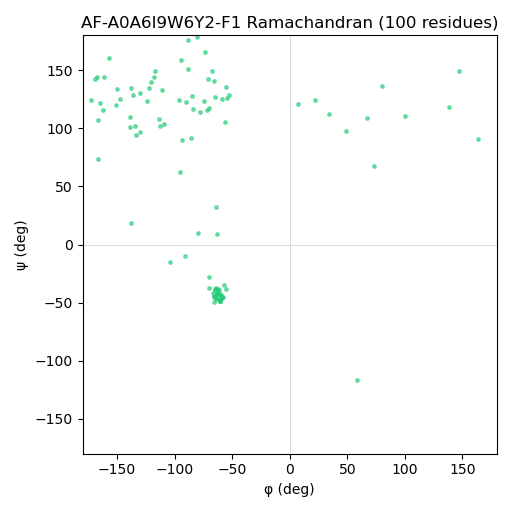.00 46.69 102 LYS A N 1
ATOM 771 C CA . LYS A 1 102 ? 53.716 -16.028 -14.369 1.00 46.69 102 LYS A CA 1
ATOM 772 C C . LYS A 1 102 ? 52.994 -15.500 -15.600 1.00 46.69 102 LYS A C 1
ATOM 774 O O . LYS A 1 102 ? 51.749 -15.448 -15.547 1.00 46.69 102 LYS A O 1
#

pLDDT: mean 71.29, std 20.86, range [38.81, 98.0]

Mean predicted aligned error: 18.71 Å
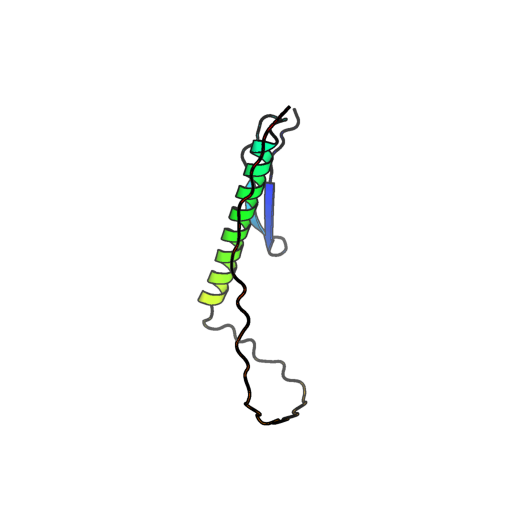
Secondary structure (DSSP, 8-state):
---B--EEEEEETTEEEEEEEPPPBPTT-HHHHHHHHHHHHHHHHHHHHHHHHHHHHT-SS-----------------------------------------

Foldseek 3Di:
DDFDKDWDFDDDVPHTPDIDIDDTDDDPDPVSVVVNVVVVVVVVVVVVVVVVVVVVVVPDDDDPDDDDDDDDDDDDDDDDDDDDDDDDDDDDDDDDDDDDDD

Radius of gyration: 29.16 Å; Cα contacts (8 Å, |Δi|>4): 51; chains: 1; bounding box: 70×26×69 Å